Protein AF-G7TAT5-F1 (afdb_monomer)

Structure (mmCIF, N/CA/C/O backbone):
data_AF-G7TAT5-F1
#
_entry.id   AF-G7TAT5-F1
#
loop_
_atom_site.group_PDB
_atom_site.id
_atom_site.type_symbol
_atom_site.label_atom_id
_atom_site.label_alt_id
_atom_site.label_comp_id
_atom_site.label_asym_id
_atom_site.label_entity_id
_atom_site.label_seq_id
_atom_site.pdbx_PDB_ins_code
_atom_site.Cartn_x
_atom_site.Cartn_y
_atom_site.Cartn_z
_atom_site.occupancy
_atom_site.B_iso_or_equiv
_atom_site.auth_seq_id
_atom_site.auth_comp_id
_atom_site.auth_asym_id
_atom_site.auth_atom_id
_atom_site.pdbx_PDB_model_num
ATOM 1 N N . MET A 1 1 ? 5.260 -7.252 7.998 1.00 66.94 1 MET A N 1
ATOM 2 C CA . MET A 1 1 ? 5.128 -7.210 6.524 1.00 66.94 1 MET A CA 1
ATOM 3 C C . MET A 1 1 ? 5.510 -8.572 5.964 1.00 66.94 1 MET A C 1
ATOM 5 O O . MET A 1 1 ? 6.340 -9.217 6.599 1.00 66.94 1 MET A O 1
ATOM 9 N N . PRO A 1 2 ? 4.910 -9.035 4.852 1.00 73.50 2 PRO A N 1
ATOM 10 C CA . PRO A 1 2 ? 5.328 -10.276 4.201 1.00 73.50 2 PRO A CA 1
ATOM 11 C C . PRO A 1 2 ? 6.821 -10.240 3.853 1.00 73.50 2 PRO A C 1
ATOM 13 O O . PRO A 1 2 ? 7.350 -9.184 3.502 1.00 73.50 2 PRO A O 1
ATOM 16 N N . ALA A 1 3 ? 7.503 -11.380 3.970 1.00 85.31 3 ALA A N 1
ATOM 17 C CA . ALA A 1 3 ? 8.914 -11.477 3.610 1.00 85.31 3 ALA A CA 1
ATOM 18 C C . ALA A 1 3 ? 9.120 -11.107 2.130 1.00 85.31 3 ALA A C 1
ATOM 20 O O . ALA A 1 3 ? 8.308 -11.471 1.282 1.00 85.31 3 ALA A O 1
ATOM 21 N N . GLY A 1 4 ? 10.200 -10.381 1.830 1.00 90.38 4 GLY A N 1
ATOM 22 C CA . GLY A 1 4 ? 10.533 -9.968 0.461 1.00 90.38 4 GLY A CA 1
ATOM 23 C C . GLY A 1 4 ? 9.836 -8.696 -0.033 1.00 90.38 4 GLY A C 1
ATOM 24 O O . GLY A 1 4 ? 10.052 -8.312 -1.177 1.00 90.38 4 GLY A O 1
ATOM 25 N N . GLN A 1 5 ? 9.031 -8.021 0.798 1.00 92.25 5 GLN A N 1
ATOM 26 C CA . GLN A 1 5 ? 8.290 -6.822 0.391 1.00 92.25 5 GLN A CA 1
ATOM 27 C C . GLN A 1 5 ? 8.628 -5.585 1.224 1.00 92.25 5 GLN A C 1
ATOM 29 O O . GLN A 1 5 ? 8.880 -5.674 2.426 1.00 92.25 5 GLN A O 1
ATOM 34 N N . SER A 1 6 ? 8.555 -4.415 0.587 1.00 92.44 6 SER A N 1
ATOM 35 C CA . SER A 1 6 ? 8.641 -3.102 1.244 1.00 92.44 6 SER A CA 1
ATOM 36 C C . SER A 1 6 ? 7.390 -2.268 0.998 1.00 92.44 6 SER A C 1
ATOM 38 O O . SER A 1 6 ? 6.799 -2.339 -0.081 1.00 92.44 6 SER A O 1
ATOM 40 N N . VAL A 1 7 ? 7.016 -1.448 1.982 1.00 90.94 7 VAL A N 1
ATOM 41 C CA . VAL A 1 7 ? 5.930 -0.468 1.849 1.00 90.94 7 VAL A CA 1
ATOM 42 C C . VAL A 1 7 ? 6.410 0.691 0.979 1.00 90.94 7 VAL A C 1
ATOM 44 O O . VAL A 1 7 ? 7.413 1.317 1.301 1.00 90.94 7 VAL A O 1
ATOM 47 N N . MET A 1 8 ? 5.684 0.980 -0.100 1.00 88.50 8 MET A N 1
ATOM 48 C CA . MET A 1 8 ? 5.904 2.182 -0.915 1.00 88.50 8 MET A CA 1
ATOM 49 C C . MET A 1 8 ? 5.142 3.377 -0.354 1.00 88.50 8 MET A C 1
ATOM 51 O O . MET A 1 8 ? 5.646 4.487 -0.319 1.00 88.50 8 MET A O 1
ATOM 55 N N . SER A 1 9 ? 3.901 3.149 0.077 1.00 85.25 9 SER A N 1
ATOM 56 C CA . SER A 1 9 ? 3.060 4.197 0.650 1.00 85.25 9 SER A CA 1
ATOM 57 C C . SER A 1 9 ? 1.945 3.582 1.494 1.00 85.25 9 SER A C 1
ATOM 59 O O . SER A 1 9 ? 1.567 2.416 1.303 1.00 85.25 9 SER A O 1
ATOM 61 N N . VAL A 1 10 ? 1.435 4.382 2.426 1.00 87.56 10 VAL A N 1
ATOM 62 C CA . VAL A 1 10 ? 0.378 4.054 3.378 1.00 87.56 10 VAL A CA 1
ATOM 63 C C . VAL A 1 10 ? -0.678 5.156 3.355 1.00 87.56 10 VAL A C 1
ATOM 65 O O . VAL A 1 10 ? -0.351 6.338 3.350 1.00 87.56 10 VAL A O 1
ATOM 68 N N . ALA A 1 11 ? -1.946 4.761 3.360 1.00 85.94 11 ALA A N 1
ATOM 69 C CA . ALA A 1 11 ? -3.067 5.636 3.676 1.00 85.94 11 ALA A CA 1
ATOM 70 C C . ALA A 1 11 ? -3.798 5.078 4.899 1.00 85.94 11 ALA A C 1
ATOM 72 O O . ALA A 1 11 ? -3.887 3.858 5.052 1.00 85.94 11 ALA A O 1
ATOM 73 N N . SER A 1 12 ? -4.322 5.954 5.753 1.00 88.38 12 SER A N 1
ATOM 74 C CA . SER A 1 12 ? -5.107 5.569 6.927 1.00 88.38 12 SER A CA 1
ATOM 75 C C . SER A 1 12 ? -6.435 6.310 6.980 1.00 88.38 12 SER A C 1
ATOM 77 O O . SER A 1 12 ? -6.503 7.480 6.602 1.00 88.38 12 SER A O 1
ATOM 79 N N . ALA A 1 13 ? -7.471 5.641 7.474 1.00 85.94 13 ALA A N 1
ATOM 80 C CA . ALA A 1 13 ? -8.758 6.256 7.770 1.00 85.94 13 ALA A CA 1
ATOM 81 C C . ALA A 1 13 ? -9.458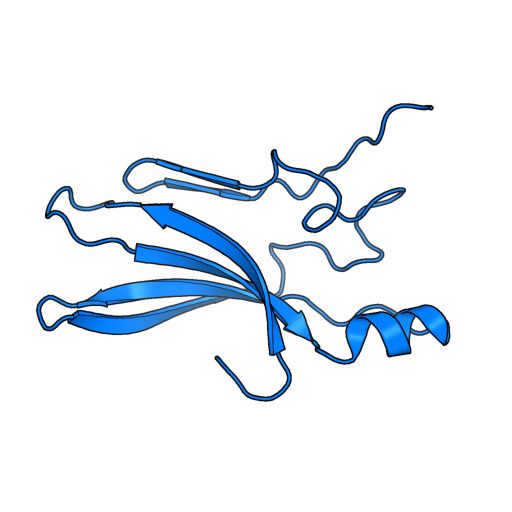 5.543 8.930 1.00 85.94 13 ALA A C 1
ATOM 83 O O . ALA A 1 13 ? -9.206 4.367 9.187 1.00 85.94 13 ALA A O 1
ATOM 84 N N . ASP A 1 14 ? -10.383 6.256 9.569 1.00 88.75 14 ASP A N 1
ATOM 85 C CA . ASP A 1 14 ? -11.376 5.715 10.497 1.00 88.75 14 ASP A CA 1
ATOM 86 C C . ASP A 1 14 ? -12.735 5.651 9.769 1.00 88.75 14 ASP A C 1
ATOM 88 O O . ASP A 1 14 ? -13.469 6.644 9.724 1.00 88.75 14 ASP A O 1
ATOM 92 N N . PRO A 1 15 ? -13.044 4.533 9.085 1.00 81.38 15 PRO A N 1
ATOM 93 C CA . PRO A 1 15 ? -14.230 4.395 8.257 1.00 81.38 15 PRO A CA 1
ATOM 94 C C . PRO A 1 15 ? -15.506 4.210 9.078 1.00 81.38 15 PRO A C 1
ATOM 96 O O . PRO A 1 15 ? -16.596 4.437 8.553 1.00 81.38 15 PRO A O 1
ATOM 99 N N . THR A 1 16 ? -15.382 3.784 10.335 1.00 84.94 16 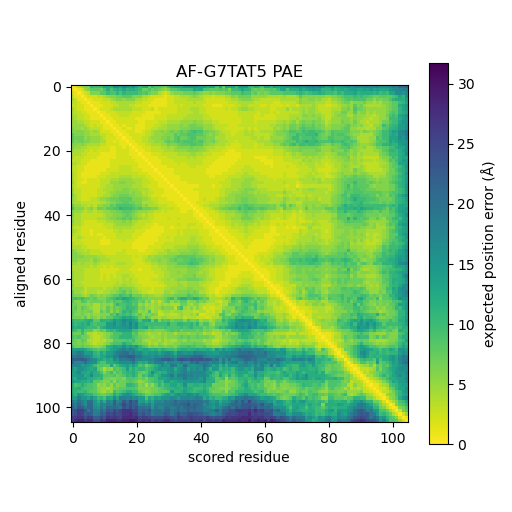THR A N 1
ATOM 100 C CA . THR A 1 16 ? -16.497 3.505 11.247 1.00 84.94 16 THR A CA 1
ATOM 101 C C . THR A 1 16 ? -16.760 4.656 12.217 1.00 84.94 16 THR A C 1
ATOM 103 O O . THR A 1 16 ? -17.831 4.696 12.819 1.00 84.94 16 THR A O 1
ATOM 106 N N . GLY A 1 17 ? -15.833 5.611 12.344 1.00 86.56 17 GLY A N 1
ATOM 107 C CA . GLY A 1 17 ? -15.927 6.738 13.273 1.00 86.56 17 GLY A CA 1
ATOM 108 C C . GLY A 1 17 ? -15.717 6.333 14.733 1.00 86.56 17 GLY A C 1
ATOM 109 O O . GLY A 1 17 ? -16.156 7.046 15.634 1.00 86.56 17 GLY A O 1
ATOM 110 N N . ASP A 1 18 ? -15.109 5.170 14.974 1.00 88.44 18 ASP A N 1
ATOM 111 C CA . ASP A 1 18 ? -14.912 4.614 16.316 1.00 88.44 18 ASP A CA 1
ATOM 112 C C . ASP A 1 18 ? -13.513 4.897 16.894 1.00 88.44 18 ASP A C 1
ATOM 114 O O . ASP A 1 18 ? -13.161 4.401 17.966 1.00 88.44 18 ASP A O 1
ATOM 118 N N . GLY A 1 19 ? -12.727 5.718 16.196 1.00 88.31 19 GLY A N 1
ATOM 119 C CA . GLY A 1 19 ? -11.374 6.119 16.554 1.00 88.31 19 GLY A CA 1
ATOM 120 C C . GLY A 1 19 ? -10.285 5.163 16.068 1.00 88.31 19 GLY A C 1
ATOM 121 O O . GLY A 1 19 ? -9.102 5.484 16.221 1.00 88.31 19 GLY A O 1
ATOM 122 N N . ARG A 1 20 ? -10.624 4.006 15.481 1.00 91.62 20 ARG A N 1
ATOM 123 C CA . ARG A 1 20 ? -9.630 3.036 14.997 1.00 91.62 20 ARG A CA 1
ATOM 124 C C . ARG A 1 20 ? -9.202 3.334 13.569 1.00 91.62 20 ARG A C 1
ATOM 126 O O . ARG A 1 20 ? -10.009 3.492 12.662 1.00 91.62 20 ARG A O 1
ATOM 133 N N . GLN A 1 21 ? -7.890 3.358 13.363 1.00 91.81 21 GLN A N 1
ATOM 134 C CA . GLN A 1 21 ? -7.309 3.549 12.041 1.00 91.81 21 GLN A CA 1
ATOM 135 C C . GLN A 1 21 ? -7.182 2.210 11.315 1.00 91.81 21 GLN A C 1
ATOM 137 O O . GLN A 1 21 ? -6.534 1.278 11.790 1.00 91.81 21 GLN A O 1
ATOM 142 N N . HIS A 1 22 ? -7.768 2.145 10.130 1.00 90.25 22 HIS A N 1
ATOM 143 C CA . HIS A 1 22 ? -7.559 1.095 9.146 1.00 90.25 22 HIS A CA 1
ATOM 144 C C . HIS A 1 22 ? -6.539 1.594 8.128 1.00 90.25 22 HIS A C 1
ATOM 146 O O . HIS A 1 22 ? -6.427 2.799 7.900 1.00 90.25 22 HIS A O 1
ATOM 152 N N . TYR A 1 23 ? -5.798 0.680 7.507 1.00 90.75 23 TYR A N 1
ATOM 153 C CA . TYR A 1 23 ? -4.692 1.033 6.623 1.00 90.75 23 TYR A CA 1
ATOM 154 C C . TYR A 1 23 ? -4.867 0.438 5.237 1.00 90.75 23 TYR A C 1
ATOM 156 O O . TYR A 1 23 ? -5.244 -0.721 5.081 1.00 90.75 23 TYR A O 1
ATOM 164 N N . VAL A 1 24 ? -4.508 1.215 4.224 1.00 89.31 24 VAL A N 1
ATOM 165 C CA . VAL A 1 24 ? -4.316 0.742 2.857 1.00 89.31 24 VAL A CA 1
ATOM 166 C C . VAL A 1 24 ? -2.842 0.909 2.518 1.00 89.31 24 VAL A C 1
ATOM 168 O O . VAL A 1 24 ? -2.318 2.022 2.469 1.00 89.31 24 VAL A O 1
ATOM 171 N N . LEU A 1 25 ? -2.161 -0.210 2.317 1.00 90.19 25 LEU A N 1
ATOM 172 C CA . LEU A 1 25 ? -0.743 -0.278 1.996 1.00 90.19 25 LEU A CA 1
ATOM 173 C C . LEU A 1 25 ? -0.584 -0.575 0.515 1.00 90.19 25 LEU A C 1
ATOM 175 O O . LEU A 1 25 ? -1.270 -1.453 -0.000 1.00 90.19 25 LEU A O 1
ATOM 179 N N . ALA A 1 26 ? 0.373 0.072 -0.141 1.00 89.81 26 ALA A N 1
ATOM 180 C CA . ALA A 1 26 ? 0.938 -0.514 -1.349 1.00 89.81 26 ALA A CA 1
ATOM 181 C C . ALA A 1 26 ? 2.349 -0.990 -1.087 1.00 89.81 26 ALA A C 1
ATOM 183 O O . ALA A 1 26 ? 3.158 -0.286 -0.476 1.00 89.81 26 ALA A O 1
ATOM 184 N N . LEU A 1 27 ? 2.625 -2.172 -1.601 1.00 92.00 27 LEU A N 1
ATOM 185 C CA . LEU A 1 27 ? 3.848 -2.904 -1.394 1.00 92.00 27 LEU A CA 1
ATOM 186 C C . LEU A 1 27 ? 4.494 -3.177 -2.747 1.00 92.00 27 LEU A C 1
ATOM 188 O O . LEU A 1 27 ? 3.803 -3.465 -3.728 1.00 92.00 27 LEU A O 1
ATOM 192 N N . ARG A 1 28 ? 5.821 -3.140 -2.758 1.00 92.31 28 ARG A N 1
ATOM 193 C CA . ARG A 1 28 ? 6.651 -3.630 -3.859 1.00 92.31 28 ARG A CA 1
ATOM 194 C C . ARG A 1 28 ? 7.534 -4.773 -3.399 1.00 92.31 28 ARG A C 1
ATOM 196 O O . ARG A 1 28 ? 7.782 -4.925 -2.199 1.00 92.31 28 ARG A O 1
ATOM 203 N N . ASP A 1 29 ? 8.026 -5.531 -4.366 1.00 93.75 29 ASP A N 1
ATOM 204 C CA . ASP A 1 29 ? 9.101 -6.493 -4.157 1.00 93.75 29 ASP A CA 1
ATOM 205 C C . ASP A 1 29 ? 10.418 -5.755 -3.855 1.00 93.75 29 ASP A C 1
ATOM 207 O O . ASP A 1 29 ? 10.728 -4.743 -4.486 1.00 93.75 29 ASP A O 1
ATOM 211 N N . LEU A 1 30 ? 11.201 -6.243 -2.891 1.00 93.94 30 LEU A N 1
ATOM 212 C CA . LEU A 1 30 ? 12.507 -5.662 -2.553 1.00 93.94 30 LEU A CA 1
ATOM 213 C C . LEU A 1 30 ? 13.505 -5.724 -3.719 1.00 93.94 30 LEU A C 1
ATOM 215 O O . LEU A 1 30 ? 14.411 -4.898 -3.789 1.00 93.94 30 LEU A O 1
ATOM 219 N N . ALA A 1 31 ? 13.346 -6.684 -4.630 1.00 93.38 31 ALA A N 1
ATOM 220 C CA . ALA A 1 31 ? 14.189 -6.840 -5.806 1.00 93.38 31 ALA A CA 1
ATOM 221 C C . ALA A 1 31 ? 13.733 -5.991 -7.006 1.00 93.38 31 ALA A C 1
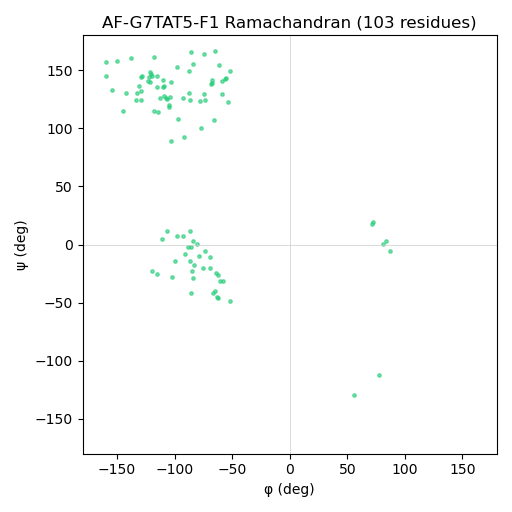ATOM 223 O O . ALA A 1 31 ? 14.404 -6.024 -8.037 1.00 93.38 31 ALA A O 1
ATOM 224 N N . GLU A 1 32 ? 12.626 -5.241 -6.907 1.00 92.06 32 GLU A N 1
ATOM 225 C CA . GLU A 1 32 ? 12.038 -4.481 -8.024 1.00 92.06 32 GLU A CA 1
ATOM 226 C C . GLU A 1 32 ? 13.069 -3.585 -8.729 1.00 92.06 32 GLU A C 1
ATOM 228 O O . GLU A 1 32 ? 13.223 -3.664 -9.949 1.00 92.06 32 GLU A O 1
ATOM 233 N N . ASP A 1 33 ? 13.850 -2.810 -7.970 1.00 89.12 33 ASP A N 1
ATOM 234 C CA . ASP A 1 33 ? 14.863 -1.910 -8.535 1.00 89.12 33 ASP A CA 1
ATOM 235 C C . ASP A 1 33 ? 15.996 -2.667 -9.247 1.00 89.12 33 ASP A C 1
ATOM 237 O O . ASP A 1 33 ? 16.434 -2.276 -10.334 1.00 89.12 33 ASP A O 1
ATOM 241 N N . THR A 1 34 ? 16.451 -3.790 -8.681 1.00 91.62 34 THR A N 1
ATOM 242 C CA . THR A 1 34 ? 17.475 -4.641 -9.305 1.00 91.62 34 THR A CA 1
ATOM 243 C C . THR A 1 34 ? 16.954 -5.299 -10.581 1.00 91.62 34 THR A C 1
ATOM 245 O O . THR A 1 34 ? 17.668 -5.363 -11.580 1.00 91.62 34 THR A O 1
ATOM 248 N N . LEU A 1 35 ? 15.710 -5.782 -10.582 1.00 90.19 35 LEU A N 1
ATOM 249 C CA . LEU A 1 35 ? 15.087 -6.390 -11.758 1.00 90.19 35 LEU A CA 1
ATOM 250 C C . LEU A 1 35 ? 14.960 -5.373 -12.896 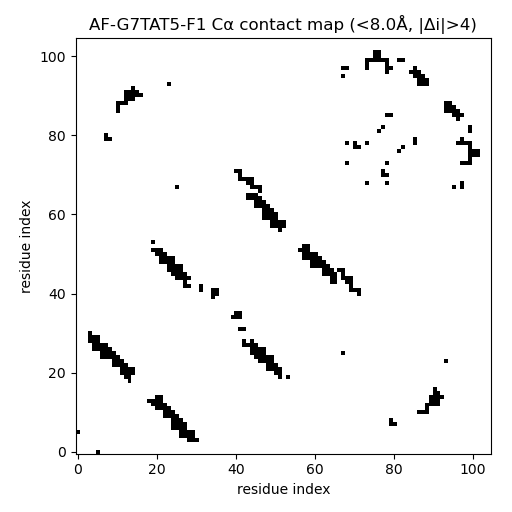1.00 90.19 35 LEU A C 1
ATOM 252 O O . LEU A 1 35 ? 15.382 -5.665 -14.016 1.00 90.19 35 LEU A O 1
ATOM 256 N N . ARG A 1 36 ? 14.481 -4.166 -12.582 1.00 87.19 36 ARG A N 1
ATOM 257 C CA . ARG A 1 36 ? 14.328 -3.064 -13.537 1.00 87.19 36 ARG A CA 1
ATOM 258 C C . ARG A 1 36 ? 15.666 -2.608 -14.119 1.00 87.19 36 ARG A C 1
ATOM 260 O O . ARG A 1 36 ? 15.787 -2.471 -15.332 1.00 87.19 36 ARG A O 1
ATOM 267 N N . THR A 1 37 ? 16.691 -2.441 -13.280 1.00 87.19 37 THR A N 1
ATOM 268 C CA . THR A 1 37 ? 18.050 -2.065 -13.727 1.00 87.19 37 THR A CA 1
ATOM 269 C C . THR A 1 37 ? 18.647 -3.103 -14.684 1.00 87.19 37 THR A C 1
ATOM 271 O O . THR A 1 37 ? 19.378 -2.751 -15.604 1.00 87.19 37 THR A O 1
ATOM 274 N N . ASN A 1 38 ? 18.283 -4.378 -14.524 1.00 92.56 38 ASN A N 1
ATOM 275 C CA . ASN A 1 38 ? 18.702 -5.466 -15.409 1.00 92.56 38 ASN A CA 1
ATOM 276 C C . ASN A 1 38 ? 17.789 -5.644 -16.641 1.00 92.56 38 ASN A C 1
ATOM 278 O O . ASN A 1 38 ? 17.871 -6.670 -17.317 1.00 92.56 38 ASN A O 1
ATOM 282 N N . GLY A 1 39 ? 16.894 -4.691 -16.923 1.00 87.56 39 GLY A N 1
ATOM 283 C CA . GLY A 1 39 ? 16.001 -4.719 -18.084 1.00 87.56 39 G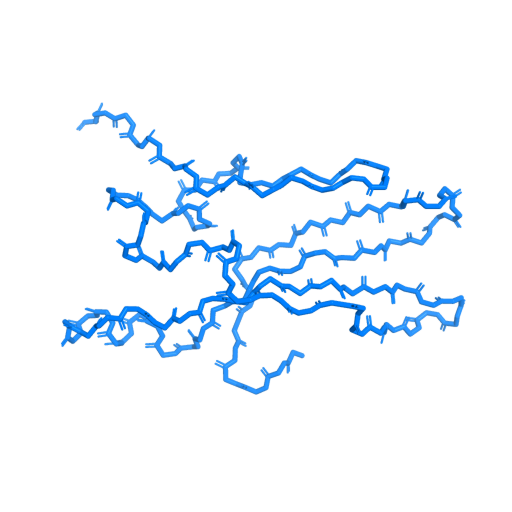LY A CA 1
ATOM 284 C C . GLY A 1 39 ? 14.882 -5.760 -18.004 1.00 87.56 39 GLY A C 1
ATOM 285 O O . GLY A 1 39 ? 14.305 -6.119 -19.029 1.00 87.56 39 GLY A O 1
ATOM 286 N N . ARG A 1 40 ? 14.578 -6.282 -16.809 1.00 90.62 40 ARG A N 1
ATOM 287 C CA . ARG A 1 40 ? 13.438 -7.184 -16.601 1.00 90.62 40 ARG A CA 1
ATOM 288 C C . ARG A 1 40 ? 12.179 -6.372 -16.303 1.00 90.62 40 ARG A C 1
ATOM 290 O O . ARG A 1 40 ? 12.262 -5.313 -15.686 1.00 90.62 40 ARG A O 1
ATOM 297 N N . ALA A 1 41 ? 11.027 -6.910 -16.705 1.00 87.12 41 ALA A N 1
ATOM 298 C CA . ALA A 1 41 ? 9.724 -6.340 -16.369 1.00 87.12 41 ALA A CA 1
ATOM 299 C C . ALA A 1 41 ? 9.566 -6.198 -14.848 1.00 87.12 41 ALA A C 1
ATOM 301 O O . ALA A 1 41 ? 10.017 -7.072 -14.091 1.00 87.12 41 ALA A O 1
ATOM 302 N N . ALA A 1 42 ? 8.932 -5.110 -14.410 1.00 87.88 42 ALA A N 1
ATOM 303 C CA . ALA A 1 42 ? 8.702 -4.886 -12.992 1.00 87.88 42 ALA A CA 1
ATOM 304 C C . ALA A 1 42 ? 7.697 -5.921 -12.437 1.00 87.88 42 ALA A C 1
ATOM 306 O O . ALA A 1 42 ? 6.708 -6.246 -13.099 1.00 87.88 42 ALA A O 1
ATOM 307 N N . PRO A 1 43 ? 7.922 -6.475 -11.230 1.00 90.50 43 PRO A N 1
ATOM 308 C CA . PRO A 1 43 ? 6.949 -7.354 -10.590 1.00 90.50 43 PRO A CA 1
ATOM 309 C C . PRO A 1 43 ? 5.614 -6.653 -10.322 1.00 90.50 43 PRO A C 1
ATOM 311 O O . PRO A 1 43 ? 5.564 -5.445 -10.090 1.00 90.50 43 PRO A O 1
ATOM 314 N N . SER A 1 44 ? 4.532 -7.435 -10.252 1.00 90.12 44 SER A N 1
ATOM 315 C CA . SER A 1 44 ? 3.239 -6.930 -9.787 1.00 90.12 44 SER A CA 1
ATOM 316 C C . SER A 1 44 ? 3.351 -6.373 -8.370 1.00 90.12 44 SER A C 1
ATOM 318 O O . SER A 1 44 ? 3.821 -7.050 -7.451 1.00 90.12 44 SER A O 1
ATOM 320 N N . ARG A 1 45 ? 2.859 -5.151 -8.179 1.00 90.50 45 ARG A N 1
ATOM 321 C CA . ARG A 1 45 ? 2.759 -4.519 -6.864 1.00 90.50 45 ARG A CA 1
ATOM 322 C C . ARG A 1 45 ? 1.483 -4.967 -6.154 1.00 90.50 45 ARG A C 1
ATOM 324 O O . ARG A 1 45 ? 0.512 -5.380 -6.786 1.00 90.50 45 ARG A O 1
ATOM 331 N N . ILE A 1 46 ? 1.480 -4.907 -4.823 1.00 91.50 46 ILE A N 1
ATOM 332 C CA . ILE A 1 46 ? 0.343 -5.344 -3.999 1.00 91.50 46 ILE A CA 1
ATOM 333 C C . ILE A 1 46 ? -0.308 -4.164 -3.295 1.00 91.50 46 ILE A C 1
ATOM 335 O O . ILE A 1 46 ? 0.354 -3.468 -2.536 1.00 91.50 46 ILE A O 1
ATOM 339 N N . LEU A 1 47 ? -1.616 -4.001 -3.464 1.00 89.50 47 LEU A N 1
ATOM 340 C CA . LEU A 1 47 ? -2.458 -3.194 -2.593 1.00 89.50 47 LEU A CA 1
ATOM 341 C C . LEU A 1 47 ? -3.058 -4.087 -1.503 1.00 89.50 47 LEU A C 1
ATOM 343 O O . LEU A 1 47 ? -3.692 -5.099 -1.804 1.00 89.50 47 LEU A O 1
ATOM 347 N N . ARG A 1 48 ? -2.872 -3.721 -0.238 1.00 91.38 48 ARG A N 1
ATOM 348 C CA . ARG A 1 48 ? -3.326 -4.498 0.916 1.00 91.38 48 ARG A CA 1
ATOM 349 C C . ARG A 1 48 ? -4.121 -3.636 1.880 1.00 91.38 48 ARG A C 1
ATOM 351 O O . ARG A 1 48 ? -3.671 -2.556 2.244 1.00 91.38 48 ARG A O 1
ATOM 358 N N . VAL A 1 49 ? -5.274 -4.130 2.312 1.00 89.88 49 VAL A N 1
ATOM 359 C CA . VAL A 1 49 ? -6.145 -3.462 3.280 1.00 89.88 49 VAL A CA 1
ATOM 360 C C . VAL A 1 49 ? -6.004 -4.163 4.623 1.00 89.88 49 VAL A C 1
ATOM 362 O O . VAL A 1 49 ? -6.318 -5.345 4.746 1.00 89.88 49 VAL A O 1
ATOM 365 N N . LEU A 1 50 ? -5.536 -3.431 5.630 1.00 92.69 50 LEU A N 1
ATOM 366 C CA . LEU A 1 50 ? -5.449 -3.890 7.008 1.00 92.69 50 LEU A CA 1
ATOM 367 C C . LEU A 1 50 ? -6.559 -3.253 7.834 1.00 92.69 50 LEU A C 1
ATOM 369 O O . LEU A 1 50 ? -6.701 -2.030 7.868 1.00 92.69 50 LEU A O 1
ATOM 373 N N . VAL A 1 51 ? -7.324 -4.089 8.526 1.00 92.62 51 VAL A N 1
ATOM 374 C CA . VAL A 1 51 ? -8.425 -3.656 9.386 1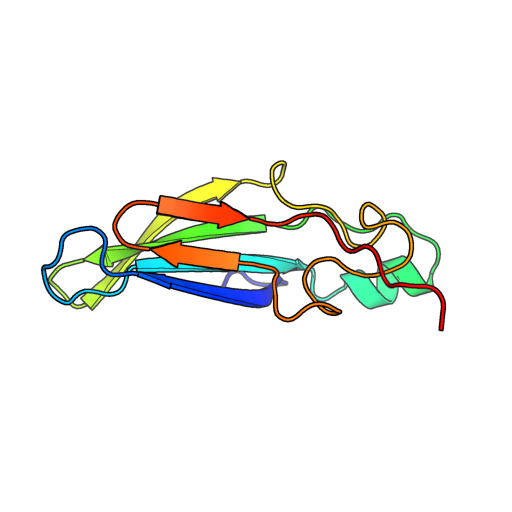.00 92.62 51 VAL A CA 1
ATOM 375 C C . VAL A 1 51 ? -8.018 -3.826 10.841 1.00 92.62 51 VAL A C 1
ATOM 377 O O . VAL A 1 51 ? -7.603 -4.915 11.234 1.00 92.62 51 VAL A O 1
ATOM 380 N N . ALA A 1 52 ? -8.124 -2.748 11.621 1.00 93.56 52 ALA A N 1
ATOM 381 C CA . ALA A 1 52 ? -7.894 -2.782 13.058 1.00 93.56 52 ALA A CA 1
ATOM 382 C C . ALA A 1 52 ? -9.075 -3.444 13.779 1.00 93.56 52 ALA A C 1
ATOM 384 O O . ALA A 1 52 ? -10.234 -3.063 13.598 1.00 93.56 52 ALA A O 1
ATOM 385 N N . ASN A 1 53 ? -8.772 -4.409 14.635 1.00 92.69 53 ASN A N 1
ATOM 386 C CA . ASN A 1 53 ? -9.719 -5.012 15.560 1.00 92.69 53 ASN A CA 1
ATOM 387 C C . ASN A 1 53 ? -9.813 -4.193 16.853 1.00 92.69 53 ASN A C 1
ATOM 389 O O . ASN A 1 53 ? -8.979 -3.338 17.147 1.00 92.69 53 ASN A O 1
ATOM 393 N N . ALA A 1 54 ? -10.850 -4.458 17.651 1.00 90.88 54 ALA A N 1
ATOM 394 C CA . ALA A 1 54 ? -11.066 -3.771 18.928 1.00 90.88 54 ALA A CA 1
ATOM 395 C C . ALA A 1 54 ? -9.957 -4.047 19.961 1.00 90.88 54 ALA A C 1
ATOM 397 O O . ALA A 1 54 ? -9.727 -3.232 20.847 1.00 90.88 54 ALA A O 1
ATOM 398 N N . ASP A 1 55 ? -9.261 -5.177 19.833 1.00 92.44 55 ASP A N 1
ATOM 399 C CA . ASP A 1 55 ? -8.133 -5.573 20.681 1.00 92.44 55 ASP A CA 1
ATOM 400 C C . ASP A 1 55 ? -6.787 -4.964 20.236 1.00 92.44 55 ASP A C 1
ATOM 402 O O . ASP A 1 55 ? -5.747 -5.269 20.816 1.00 92.44 55 ASP A O 1
ATOM 406 N N . GLY A 1 56 ? -6.793 -4.113 19.203 1.00 89.19 56 GLY A N 1
ATOM 407 C CA . GLY A 1 56 ? -5.594 -3.497 18.631 1.00 89.19 56 GLY A CA 1
ATOM 408 C C . GLY A 1 56 ? -4.818 -4.392 17.660 1.00 89.19 56 GLY A C 1
ATOM 409 O O . GLY A 1 56 ? -3.806 -3.952 17.113 1.00 89.19 56 GLY A O 1
ATOM 410 N N . SER A 1 57 ? -5.271 -5.625 17.410 1.00 94.12 57 SER A N 1
ATOM 411 C CA . SER A 1 57 ? -4.709 -6.473 16.357 1.00 94.12 57 SER A CA 1
ATOM 412 C C . SER A 1 57 ? -5.150 -6.009 14.964 1.00 94.12 57 SER A C 1
ATOM 414 O O . SER A 1 57 ? -6.108 -5.252 14.812 1.00 94.12 57 SER A O 1
ATOM 416 N N . PHE A 1 58 ? -4.452 -6.475 13.928 1.00 92.75 58 PHE A N 1
ATOM 417 C CA . PHE A 1 58 ? -4.787 -6.185 12.535 1.00 92.75 58 PHE A CA 1
ATOM 418 C C . PHE A 1 58 ? -5.050 -7.470 11.763 1.00 92.75 58 PHE A C 1
ATOM 420 O O . PHE A 1 58 ? -4.311 -8.445 11.904 1.00 92.75 58 PHE A O 1
ATOM 427 N N . VAL A 1 59 ? -6.056 -7.438 10.892 1.00 93.56 59 VAL A N 1
ATOM 428 C CA . VAL A 1 59 ? -6.333 -8.509 9.927 1.00 93.56 59 VAL A CA 1
ATOM 429 C C . VAL A 1 59 ? -6.146 -8.014 8.501 1.00 93.56 59 VAL A C 1
ATOM 431 O O . VAL A 1 59 ? -6.437 -6.861 8.184 1.00 93.56 59 VAL A O 1
ATOM 434 N N . ASP A 1 60 ? -5.663 -8.904 7.640 1.00 91.94 60 ASP A N 1
ATOM 435 C CA . ASP A 1 60 ? -5.602 -8.680 6.199 1.00 91.94 60 ASP A CA 1
ATOM 436 C C . ASP A 1 60 ? -7.003 -8.873 5.612 1.00 91.94 60 ASP A C 1
ATOM 438 O O . ASP A 1 60 ? -7.481 -9.998 5.463 1.00 91.94 60 ASP A O 1
ATOM 442 N N . ALA A 1 61 ? -7.696 -7.765 5.368 1.00 89.56 61 ALA A N 1
ATOM 443 C CA . ALA A 1 61 ? -9.075 -7.780 4.897 1.00 89.56 61 ALA A CA 1
ATOM 444 C C . ALA A 1 61 ? -9.165 -7.945 3.376 1.00 89.56 61 ALA A C 1
ATOM 446 O O . ALA A 1 61 ? -10.155 -8.475 2.873 1.00 89.56 61 ALA A O 1
ATOM 447 N N . ALA A 1 62 ? -8.153 -7.483 2.637 1.00 88.25 62 ALA A N 1
ATOM 448 C CA . ALA A 1 62 ? -8.095 -7.619 1.189 1.00 88.25 62 ALA A CA 1
ATOM 449 C C . ALA A 1 62 ? -6.665 -7.467 0.660 1.00 88.25 62 ALA A C 1
ATOM 451 O O . ALA A 1 62 ? -5.905 -6.608 1.103 1.00 88.25 62 ALA A O 1
ATOM 452 N N . CYS A 1 63 ? -6.350 -8.229 -0.386 1.00 90.12 63 CYS A N 1
ATOM 453 C CA . CYS A 1 63 ? -5.085 -8.173 -1.109 1.00 90.12 63 CYS A CA 1
ATOM 454 C C . CYS A 1 63 ? -5.374 -8.144 -2.617 1.00 90.12 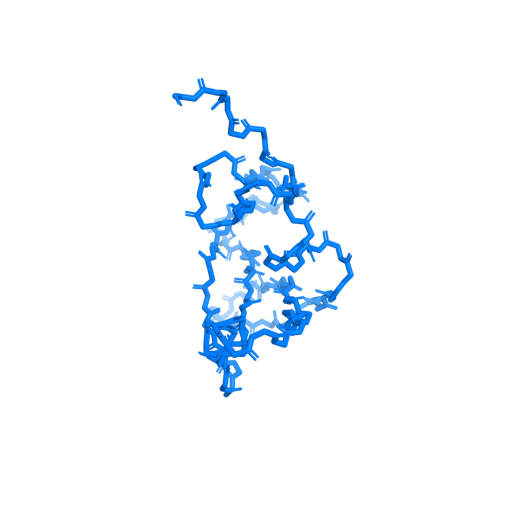63 CYS A C 1
ATOM 456 O O . CYS A 1 63 ? -6.061 -9.023 -3.137 1.00 90.12 63 CYS A O 1
ATOM 458 N N . ASN A 1 64 ? -4.869 -7.133 -3.324 1.00 85.44 64 ASN A N 1
ATOM 459 C CA . ASN A 1 64 ? -5.115 -6.915 -4.747 1.00 85.44 64 ASN A CA 1
ATOM 460 C C . ASN A 1 64 ? -3.803 -6.618 -5.485 1.00 85.44 64 ASN A C 1
ATOM 462 O O . ASN A 1 64 ? -3.038 -5.758 -5.069 1.00 85.44 64 ASN A O 1
ATOM 466 N N . THR A 1 65 ? -3.555 -7.319 -6.588 1.00 84.75 65 THR A N 1
ATOM 467 C CA . THR A 1 65 ? -2.328 -7.208 -7.400 1.00 84.75 65 THR A CA 1
ATOM 468 C C . THR A 1 65 ? -2.554 -6.579 -8.776 1.00 84.75 65 THR A C 1
ATOM 470 O O . THR A 1 65 ? -1.647 -6.567 -9.598 1.00 84.75 65 THR A O 1
ATOM 473 N N . ARG A 1 66 ? -3.778 -6.120 -9.066 1.00 76.94 66 ARG A N 1
ATOM 474 C CA . ARG A 1 66 ? -4.192 -5.630 -10.395 1.00 76.94 66 ARG A CA 1
ATOM 475 C C . ARG A 1 66 ? -4.540 -4.149 -10.420 1.00 76.94 66 ARG A C 1
ATOM 477 O O . ARG A 1 66 ? -4.529 -3.538 -11.476 1.00 76.94 66 ARG A O 1
ATOM 484 N N . VAL A 1 67 ? -4.944 -3.598 -9.278 1.00 73.56 67 VAL A N 1
ATOM 485 C CA . VAL A 1 67 ? -5.468 -2.227 -9.196 1.00 73.56 67 VAL A CA 1
ATOM 486 C C . VAL A 1 67 ? -4.356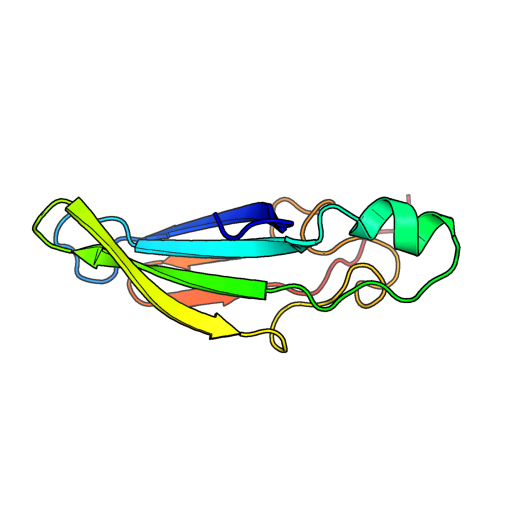 -1.190 -9.096 1.00 73.56 67 VAL A C 1
ATOM 488 O O . VAL A 1 67 ? -4.629 -0.031 -9.367 1.00 73.56 67 VAL A O 1
ATOM 491 N N . ILE A 1 68 ? -3.129 -1.570 -8.735 1.00 78.19 68 ILE A N 1
ATOM 492 C CA . ILE A 1 68 ? -1.994 -0.646 -8.696 1.00 78.19 68 ILE A CA 1
ATOM 493 C C . ILE A 1 68 ? -0.999 -0.954 -9.804 1.00 78.19 68 ILE A C 1
ATOM 495 O O . ILE A 1 68 ? -0.669 -2.117 -10.020 1.00 78.19 68 ILE A O 1
ATOM 499 N N . PHE A 1 69 ? -0.535 0.098 -10.475 1.00 78.75 69 PHE A N 1
ATOM 500 C CA . PHE A 1 69 ? 0.420 -0.017 -11.573 1.00 78.75 69 PHE A CA 1
ATOM 501 C C . PHE A 1 69 ? 1.781 -0.496 -11.088 1.00 78.75 69 PHE A C 1
ATOM 503 O O . PHE A 1 69 ? 2.248 -0.065 -10.027 1.00 78.75 69 PHE A O 1
ATOM 510 N N . THR A 1 70 ? 2.420 -1.352 -11.881 1.00 75.75 70 THR A N 1
ATOM 511 C CA . THR A 1 70 ? 3.844 -1.680 -11.763 1.00 75.75 70 THR A CA 1
ATOM 512 C C . THR A 1 70 ? 4.713 -0.453 -12.053 1.00 75.75 70 THR A C 1
ATOM 514 O O . THR A 1 70 ? 4.239 0.571 -12.548 1.00 75.75 70 THR A O 1
ATOM 517 N N . ALA A 1 71 ? 6.005 -0.530 -11.716 1.00 72.56 71 ALA A N 1
ATOM 518 C CA . ALA A 1 71 ? 6.933 0.589 -11.911 1.00 72.56 71 ALA A CA 1
ATOM 519 C C . ALA A 1 71 ? 7.024 1.056 -13.379 1.00 72.56 71 ALA A C 1
ATOM 521 O O . ALA A 1 71 ? 7.262 2.228 -13.646 1.00 72.56 71 ALA A O 1
ATOM 522 N N . ASP A 1 72 ? 6.843 0.138 -14.329 1.00 74.88 72 ASP A N 1
ATOM 523 C CA . ASP A 1 72 ? 6.915 0.369 -15.776 1.00 74.88 72 ASP A CA 1
ATOM 524 C C . ASP A 1 72 ? 5.562 0.731 -16.421 1.00 74.88 72 ASP A C 1
ATOM 526 O O . ASP A 1 72 ? 5.530 1.157 -17.574 1.00 74.88 72 ASP A O 1
ATOM 530 N N . GLU A 1 73 ? 4.451 0.640 -15.686 1.00 78.81 73 GLU A N 1
ATOM 531 C CA . GLU A 1 73 ? 3.110 1.014 -16.167 1.00 78.81 73 GLU A CA 1
ATOM 532 C C . GLU A 1 73 ? 2.787 2.510 -15.968 1.00 78.81 73 GLU A C 1
ATOM 534 O O . GLU A 1 73 ? 1.849 3.030 -16.571 1.00 78.81 73 GLU A O 1
ATOM 539 N N . GLY A 1 74 ? 3.575 3.231 -15.161 1.00 66.31 74 GLY A N 1
ATOM 540 C CA . GLY A 1 74 ? 3.394 4.661 -14.857 1.00 66.31 74 GLY A CA 1
ATOM 541 C C . GLY A 1 74 ? 3.764 5.641 -15.979 1.00 66.31 74 GLY A C 1
ATOM 542 O O . GLY A 1 74 ? 3.552 6.848 -15.846 1.00 66.31 74 GLY A O 1
ATOM 543 N N . GLY A 1 75 ? 4.316 5.153 -17.093 1.00 73.75 75 GLY A N 1
ATOM 544 C CA . GLY A 1 75 ? 4.811 5.995 -18.179 1.00 73.75 75 GLY A CA 1
ATOM 545 C C . GLY A 1 75 ? 6.167 6.622 -17.844 1.00 73.75 75 GLY A C 1
ATOM 546 O O . GLY A 1 75 ? 7.173 5.921 -17.804 1.00 73.75 75 GLY A O 1
ATOM 547 N N . GLN A 1 76 ? 6.214 7.946 -17.662 1.00 69.00 76 GLN A N 1
ATOM 548 C CA . GLN A 1 76 ? 7.472 8.688 -17.470 1.00 69.00 76 GLN A CA 1
ATOM 549 C C . GLN A 1 76 ? 7.969 8.697 -16.013 1.00 69.00 76 GLN A C 1
ATOM 551 O O . GLN A 1 76 ? 9.160 8.893 -15.786 1.00 69.00 76 GLN A O 1
ATOM 556 N N . CYS A 1 77 ? 7.077 8.483 -15.044 1.00 71.94 77 CYS A N 1
ATOM 557 C CA . CYS A 1 77 ? 7.371 8.535 -13.612 1.00 71.94 77 CYS A CA 1
ATOM 558 C C . CYS A 1 77 ? 6.684 7.395 -12.861 1.00 71.94 77 CYS A C 1
ATOM 560 O O . CYS A 1 77 ? 5.699 6.828 -13.339 1.00 71.94 77 CYS A O 1
ATOM 562 N N . ASP A 1 78 ? 7.171 7.096 -11.660 1.00 75.06 78 ASP A N 1
ATOM 563 C CA . ASP A 1 78 ? 6.537 6.134 -10.773 1.00 75.06 78 ASP A CA 1
ATOM 564 C C . ASP A 1 78 ? 5.311 6.751 -10.066 1.00 75.06 78 ASP A C 1
ATOM 566 O O . ASP A 1 78 ? 5.445 7.748 -9.351 1.00 75.06 78 ASP A O 1
ATOM 570 N N . PRO A 1 79 ? 4.105 6.162 -10.186 1.00 67.19 79 PRO A N 1
ATOM 571 C CA . PRO A 1 79 ? 2.881 6.735 -9.619 1.00 67.19 79 PRO A CA 1
ATOM 572 C C . PRO A 1 79 ? 2.818 6.713 -8.090 1.00 67.19 79 PRO A C 1
ATOM 574 O O . PRO A 1 79 ? 1.930 7.335 -7.506 1.00 67.19 79 PRO A O 1
ATOM 577 N N . PHE A 1 80 ? 3.729 6.000 -7.430 1.00 75.38 80 PHE A N 1
ATOM 578 C CA . PHE A 1 80 ? 3.743 5.834 -5.981 1.00 75.38 80 PHE A CA 1
ATOM 579 C C . PHE A 1 80 ? 5.000 6.359 -5.304 1.00 75.38 80 PHE A C 1
ATOM 581 O O . PHE A 1 80 ? 4.935 6.634 -4.108 1.00 75.38 80 PHE A O 1
ATOM 588 N N . LEU A 1 81 ? 6.111 6.467 -6.031 1.00 76.88 81 LEU A N 1
ATOM 589 C CA . LEU A 1 81 ? 7.374 6.979 -5.499 1.00 76.88 81 LEU A CA 1
ATOM 590 C C . LEU A 1 81 ? 7.647 8.430 -5.914 1.00 76.88 81 LEU A C 1
ATOM 592 O O . LEU A 1 81 ? 8.270 9.150 -5.141 1.00 76.88 81 LEU A O 1
ATOM 596 N N . ASP A 1 82 ? 7.134 8.875 -7.068 1.00 72.62 82 ASP A N 1
ATOM 597 C CA . ASP A 1 82 ? 7.437 10.200 -7.632 1.00 72.62 82 ASP A CA 1
ATOM 598 C C . ASP A 1 82 ? 6.266 11.203 -7.513 1.00 72.62 82 ASP A C 1
ATOM 600 O O . ASP A 1 82 ? 6.283 12.269 -8.129 1.00 72.62 82 ASP A O 1
ATOM 604 N N . SER A 1 83 ? 5.222 10.889 -6.732 1.00 64.56 83 SER A N 1
ATOM 605 C CA . SER A 1 83 ? 4.072 11.780 -6.503 1.00 64.56 83 SER A CA 1
ATOM 606 C C . SER A 1 83 ? 3.545 11.728 -5.074 1.00 64.56 83 SER A C 1
ATOM 608 O O . SER A 1 83 ? 3.191 10.667 -4.560 1.00 64.56 83 SER A O 1
ATOM 610 N N . ASP A 1 84 ? 3.372 12.911 -4.480 1.00 58.38 84 ASP A N 1
ATOM 611 C CA . ASP A 1 84 ? 2.730 13.093 -3.172 1.00 58.38 84 ASP A CA 1
ATOM 612 C C . ASP A 1 84 ? 1.189 13.034 -3.243 1.00 58.38 84 ASP A C 1
ATOM 614 O O . ASP A 1 84 ? 0.514 12.980 -2.215 1.00 58.38 84 ASP A O 1
ATOM 618 N N . GLN A 1 85 ? 0.595 13.036 -4.445 1.00 54.75 85 GLN A N 1
ATOM 619 C CA . GLN A 1 85 ? -0.867 13.078 -4.640 1.00 54.75 85 GLN A CA 1
ATOM 620 C C . GLN A 1 85 ? -1.519 11.689 -4.767 1.00 54.75 85 GLN A C 1
ATOM 622 O O . GLN A 1 85 ? -2.701 11.577 -5.098 1.00 54.75 85 GLN A O 1
ATOM 627 N N . GLY A 1 86 ? -0.760 10.616 -4.536 1.00 53.88 86 GLY A N 1
ATOM 628 C CA . GLY A 1 86 ? -1.124 9.272 -4.984 1.00 53.88 86 GLY A CA 1
ATOM 629 C C . GLY A 1 86 ? -2.319 8.616 -4.285 1.00 53.88 86 GLY A C 1
ATOM 630 O O . GLY A 1 86 ? -2.852 7.637 -4.817 1.00 53.88 86 GLY A O 1
ATOM 631 N N . ARG A 1 87 ? -2.725 9.058 -3.081 1.00 60.38 87 ARG A N 1
ATOM 632 C CA . ARG A 1 87 ? -3.725 8.341 -2.259 1.00 60.38 87 ARG A CA 1
ATOM 633 C C . ARG A 1 87 ? -4.471 9.250 -1.296 1.00 60.38 87 ARG A C 1
ATOM 635 O O . ARG A 1 87 ? -3.861 9.985 -0.528 1.00 60.38 87 ARG A O 1
ATOM 642 N N . VAL A 1 88 ? -5.793 9.112 -1.267 1.00 60.44 88 VAL A N 1
ATOM 643 C CA . VAL A 1 88 ? -6.658 9.770 -0.281 1.00 60.44 88 VAL A CA 1
ATOM 644 C C . VAL A 1 88 ? -7.557 8.713 0.336 1.00 60.44 88 VAL A C 1
ATOM 646 O O . VAL A 1 88 ? -8.275 8.024 -0.384 1.00 60.44 88 VAL A O 1
ATOM 649 N N . ALA A 1 89 ? -7.529 8.588 1.660 1.00 60.81 89 ALA A N 1
ATOM 650 C CA . ALA A 1 89 ? -8.522 7.832 2.411 1.00 60.81 89 ALA A CA 1
ATOM 651 C C . ALA A 1 89 ? -9.396 8.823 3.194 1.00 60.81 89 ALA A C 1
ATOM 653 O O . ALA A 1 89 ? -8.882 9.712 3.871 1.00 60.81 89 ALA A O 1
ATOM 654 N N . LYS A 1 90 ? -10.719 8.717 3.052 1.00 62.66 90 LYS A N 1
ATOM 655 C CA . LYS A 1 90 ? -11.696 9.593 3.709 1.00 62.66 90 LYS A CA 1
ATOM 656 C C . LYS A 1 90 ? -12.944 8.794 4.073 1.00 62.66 90 LYS A C 1
ATOM 658 O O . LYS A 1 90 ? -13.686 8.355 3.194 1.00 62.66 90 LYS A O 1
ATOM 663 N N . GLY A 1 91 ? -13.204 8.659 5.373 1.00 66.56 91 GLY A N 1
ATOM 664 C CA . GLY A 1 91 ? -14.289 7.812 5.868 1.00 66.56 91 GLY A CA 1
ATOM 665 C C . GLY A 1 91 ? -14.128 6.382 5.348 1.00 66.56 91 GLY A C 1
ATOM 666 O O . GLY A 1 91 ? -13.042 5.817 5.432 1.00 66.56 91 GLY A O 1
ATOM 667 N N . SER A 1 92 ? -15.187 5.815 4.772 1.00 67.06 92 SER A N 1
ATOM 668 C CA . SER A 1 92 ? -15.200 4.458 4.208 1.00 67.06 92 SER A CA 1
ATOM 669 C C . SER A 1 92 ? -14.595 4.328 2.806 1.00 67.06 92 SER A C 1
ATOM 671 O O . SER A 1 92 ? -14.574 3.229 2.252 1.00 67.06 92 SER A O 1
ATOM 673 N N . TYR A 1 93 ? -14.105 5.422 2.222 1.00 66.56 93 TYR A N 1
ATOM 674 C CA . TYR A 1 93 ? -13.582 5.439 0.861 1.00 66.56 93 TYR A CA 1
ATOM 675 C C . TYR A 1 93 ? -12.070 5.615 0.861 1.00 66.56 93 TYR A C 1
ATOM 677 O O . TYR A 1 93 ? -11.520 6.416 1.618 1.00 66.56 93 TYR A O 1
ATOM 685 N N . PHE A 1 94 ? -11.405 4.914 -0.051 1.00 70.75 94 PHE A N 1
ATOM 686 C CA . PHE A 1 94 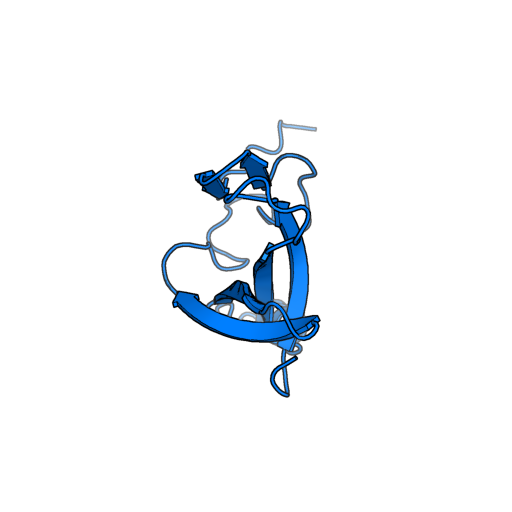? -10.037 5.216 -0.434 1.00 70.75 94 PHE A CA 1
ATOM 687 C C . PHE A 1 94 ? -9.947 5.306 -1.953 1.00 70.75 94 PHE A C 1
ATOM 689 O O . PHE A 1 94 ? -10.605 4.554 -2.673 1.00 70.75 94 PHE A O 1
ATOM 696 N N . THR A 1 95 ? -9.112 6.218 -2.431 1.00 66.94 95 THR A N 1
ATOM 697 C CA . THR A 1 95 ? -8.822 6.378 -3.852 1.00 66.94 95 THR A CA 1
ATOM 698 C C . THR A 1 95 ? -7.359 6.050 -4.092 1.00 66.94 95 THR A C 1
ATOM 700 O O . THR A 1 95 ? -6.478 6.481 -3.344 1.00 66.94 95 THR A O 1
ATOM 703 N N . VAL A 1 96 ? -7.109 5.284 -5.148 1.00 68.25 96 VAL A N 1
ATOM 704 C CA . VAL A 1 96 ? -5.774 5.009 -5.675 1.00 68.25 96 VAL A CA 1
ATOM 705 C C . VAL A 1 96 ? -5.617 5.834 -6.941 1.00 68.25 96 VAL A C 1
ATOM 707 O O . VAL A 1 96 ? -6.396 5.669 -7.880 1.00 68.25 96 VAL A O 1
ATOM 710 N N . HIS A 1 97 ? -4.630 6.722 -6.977 1.00 64.31 97 HIS A N 1
ATOM 711 C CA . HIS A 1 97 ? -4.254 7.419 -8.200 1.00 64.31 97 HIS A CA 1
ATOM 712 C C . HIS A 1 97 ? -3.062 6.687 -8.822 1.00 64.31 97 HIS A C 1
ATOM 714 O O . HIS A 1 97 ? -1.958 6.731 -8.296 1.00 64.31 97 HIS A O 1
ATOM 720 N N . ASN A 1 98 ? -3.303 5.993 -9.937 1.00 62.41 98 ASN A N 1
ATOM 721 C CA . ASN A 1 98 ? -2.266 5.285 -10.703 1.00 62.41 98 ASN A CA 1
ATOM 722 C C . ASN A 1 98 ? -1.586 6.160 -11.769 1.00 62.41 98 ASN A C 1
ATOM 724 O O . ASN A 1 98 ? -0.722 5.680 -12.492 1.00 62.41 98 ASN A O 1
ATOM 728 N N . GLY A 1 99 ? -2.011 7.416 -11.924 1.00 52.97 99 GLY A N 1
ATOM 729 C CA . GLY A 1 99 ? -1.519 8.307 -12.969 1.00 52.97 99 GLY A CA 1
ATOM 730 C C . GLY A 1 99 ? -0.590 9.379 -12.415 1.00 52.97 99 GLY A C 1
ATOM 731 O O . GLY A 1 99 ? -0.996 10.155 -11.551 1.00 52.97 99 GLY A O 1
ATOM 732 N N . VAL A 1 100 ? 0.613 9.467 -12.978 1.00 51.19 100 VAL A N 1
ATOM 733 C CA . VAL A 1 100 ? 1.500 10.632 -12.883 1.00 51.19 100 VAL A CA 1
ATOM 734 C C . VAL A 1 100 ? 1.721 11.188 -14.281 1.00 51.19 100 VAL A C 1
ATOM 736 O O . VAL A 1 100 ? 2.330 10.548 -15.131 1.00 51.19 100 VAL A O 1
ATOM 739 N N . ALA A 1 101 ? 1.241 12.407 -14.515 1.00 47.03 101 ALA A N 1
ATOM 740 C CA . ALA A 1 101 ? 1.780 13.256 -15.564 1.00 47.03 101 ALA A CA 1
ATOM 741 C C . ALA A 1 101 ? 2.878 14.103 -14.915 1.00 47.03 101 ALA A C 1
ATOM 743 O O . ALA A 1 101 ? 2.596 15.152 -14.338 1.00 47.03 101 ALA A O 1
ATOM 744 N N . CYS A 1 102 ? 4.123 13.634 -14.960 1.00 53.47 102 CYS A N 1
ATOM 745 C CA . CYS A 1 102 ? 5.253 14.520 -14.717 1.00 53.47 102 CYS A CA 1
ATOM 746 C C . CYS A 1 102 ? 5.265 15.533 -15.862 1.00 53.47 102 CYS A C 1
ATOM 748 O O . CYS A 1 102 ? 5.517 15.169 -17.008 1.00 53.47 102 CYS A O 1
ATOM 750 N N . GLY A 1 103 ? 4.876 16.779 -15.581 1.00 46.00 103 GLY A N 1
ATOM 751 C CA . GLY A 1 103 ? 4.959 17.855 -16.566 1.00 46.00 103 GLY A CA 1
ATOM 752 C C . GLY A 1 103 ? 6.371 17.931 -17.153 1.00 46.00 103 GLY A C 1
ATOM 753 O O . GLY A 1 103 ? 7.338 17.579 -16.477 1.00 46.00 103 GLY A O 1
ATOM 754 N N . GLN A 1 104 ? 6.491 18.364 -18.412 1.00 45.47 104 GLN A N 1
ATOM 755 C CA . GLN A 1 104 ? 7.800 18.637 -19.009 1.00 45.47 104 GLN A CA 1
ATOM 756 C C . GLN A 1 104 ? 8.565 19.614 -18.108 1.00 45.47 104 GLN A C 1
ATOM 758 O O . GLN A 1 104 ? 8.059 20.701 -17.826 1.00 45.47 104 GLN A O 1
ATOM 763 N N . HIS A 1 105 ? 9.748 19.206 -17.652 1.00 43.53 105 HIS A N 1
ATOM 764 C CA . HIS A 1 105 ? 10.697 20.057 -16.944 1.00 43.53 105 HIS A CA 1
ATOM 765 C C . HIS A 1 105 ? 11.929 20.257 -17.822 1.00 43.53 105 HIS A C 1
ATOM 767 O O . HIS A 1 105 ? 12.364 19.257 -18.441 1.00 43.53 105 HIS A O 1
#

Foldseek 3Di:
DPPQKDWLDKDWDDQPPPPDIKIWTKIAGPCQVVCVVVVHFGDQIKIWIWDADPVRDIDGPDIDRPPADGQVRAPPGALRNPDPVQWDDDHNDIDGDNYDDPDDD

pLDDT: mean 80.07, std 13.67, range [43.53, 94.12]

Radius of gyration: 15.0 Å; Cα contacts (8 Å, |Δi|>4): 199; chains: 1; bounding box: 35×32×40 Å

Organism: Xanthomonas oryzae pv. oryzicola (strain BLS256) (NCBI:txid383407)

Solvent-accessible surface area (backbone atoms only — not comparable to full-atom values): 6206 Å² total; per-residue (Å²): 128,67,88,68,51,41,79,67,47,76,40,58,28,39,52,83,73,79,81,54,62,26,37,43,36,35,33,36,53,69,57,38,67,63,38,42,76,70,73,40,80,52,61,75,20,38,40,36,32,36,41,57,46,97,88,73,47,73,43,84,74,44,79,42,58,77,85,46,64,31,68,73,68,16,72,92,36,37,25,60,82,72,41,95,81,28,66,52,47,55,49,79,43,73,48,82,41,56,76,40,83,75,70,94,125

Secondary structure (DSSP, 8-state):
--TTEEEEEEEEE-SSSSSPPEEEEEEEETTHHHHHHTTPPPPPPEEEEEEE-TTS-EEEEEEESSSS--TTTSTTS-TTTS-TTSEEEETTEEEE---------

Sequence (105 aa):
MPAGQSVMSVASADPTGDGRQHYVLALRDLAEDTLRTNGRAAPSRILRVLVANADGSFVDAACNTRVIFTADEGGQCDPFLDSDQGRVAKGSYFTVHNGVACGQH

Nearest PDB structures (foldseek):
  3v9x-assembly1_B  TM=4.940E-01  e=8.254E+00  Escherichia coli K-12
  2f96-assembly1_B  TM=4.062E-01  e=8.740E+00  Pseudomonas aeruginosa PAO1

Mean predicted aligned error: 7.06 Å